Protein AF-A0A661QGW4-F1 (afdb_monomer)

Radius of gyration: 16.27 Å; Cα contacts (8 Å, |Δi|>4): 207; chains: 1; bounding box: 50×34×40 Å

pLDDT: mean 93.61, std 10.3, range [38.25, 98.88]

Foldseek 3Di:
DDPPPLDAAEAEDQLQLNDDDCVVVVCLVCVVVVCVVNPLSYEYEHADDPVSCVPFWDFDDDPPLLVVLQVVLVVQQKHWTWTFGPGPPTHTYIHIHLVRVLVCLVVLQVVCCVPPVDDDPPDDCVVPSVVSSSVVSVVSSVVSVVVSVD

Structure (mmCIF, N/CA/C/O backbone):
data_AF-A0A661QGW4-F1
#
_entry.id   AF-A0A661QGW4-F1
#
loop_
_atom_site.group_PDB
_atom_site.id
_atom_site.type_symbol
_atom_site.label_atom_id
_atom_site.label_alt_id
_atom_site.label_comp_id
_atom_site.label_asym_id
_atom_site.label_entity_id
_atom_site.label_seq_id
_atom_site.pdbx_PDB_ins_code
_atom_site.Cartn_x
_atom_site.Cartn_y
_atom_site.Cartn_z
_atom_site.occupancy
_atom_site.B_iso_or_equiv
_atom_site.auth_seq_id
_atom_site.auth_comp_id
_atom_site.auth_asym_id
_atom_site.auth_atom_id
_atom_site.pdbx_PDB_model_num
ATOM 1 N N . MET A 1 1 ? -36.242 1.057 5.586 1.00 38.25 1 MET A N 1
ATOM 2 C CA . MET A 1 1 ? -34.938 0.938 6.275 1.00 38.25 1 MET A CA 1
ATOM 3 C C . MET A 1 1 ? -33.917 0.591 5.204 1.00 38.25 1 MET A C 1
ATOM 5 O O . MET A 1 1 ? -33.978 -0.509 4.677 1.00 38.25 1 MET A O 1
ATOM 9 N N . ASN A 1 2 ? -33.094 1.553 4.772 1.00 42.25 2 ASN A N 1
ATOM 10 C CA . ASN A 1 2 ? -32.112 1.312 3.710 1.00 42.25 2 ASN A CA 1
ATOM 11 C C . ASN A 1 2 ? -31.024 0.383 4.246 1.00 42.25 2 ASN A C 1
ATOM 13 O O . ASN A 1 2 ? -30.255 0.778 5.122 1.00 42.25 2 ASN A O 1
ATOM 17 N N . ASN A 1 3 ? -30.979 -0.835 3.714 1.00 45.41 3 ASN A N 1
ATOM 18 C CA . ASN A 1 3 ? -29.881 -1.771 3.901 1.00 45.41 3 ASN A CA 1
ATOM 19 C C . ASN A 1 3 ? -28.666 -1.174 3.174 1.00 45.41 3 ASN A C 1
ATOM 21 O O . ASN A 1 3 ? -28.493 -1.361 1.973 1.00 45.41 3 ASN A O 1
ATOM 25 N N . LYS A 1 4 ? -27.909 -0.311 3.858 1.00 54.69 4 LYS A N 1
ATOM 26 C CA . LYS A 1 4 ? -26.730 0.332 3.279 1.00 54.69 4 LYS A CA 1
ATOM 27 C C . LYS A 1 4 ? -25.664 -0.752 3.170 1.00 54.69 4 LYS A C 1
ATOM 29 O O . LYS A 1 4 ? -25.173 -1.203 4.201 1.00 54.69 4 LYS A O 1
ATOM 34 N N . GLU A 1 5 ? -25.368 -1.189 1.948 1.00 57.53 5 GLU A N 1
ATOM 35 C CA . GLU A 1 5 ? -24.291 -2.142 1.678 1.00 57.53 5 GLU A CA 1
ATOM 36 C C . GLU A 1 5 ? -23.030 -1.717 2.433 1.00 57.53 5 GLU A C 1
ATOM 38 O O . GLU A 1 5 ? -22.581 -0.565 2.374 1.00 57.53 5 GLU A O 1
ATOM 43 N N . GLU A 1 6 ? -22.513 -2.642 3.233 1.00 68.38 6 GLU A N 1
ATOM 44 C CA . GLU A 1 6 ? -21.369 -2.415 4.095 1.00 68.38 6 GLU A CA 1
ATOM 45 C C . GLU A 1 6 ? -20.076 -2.414 3.269 1.00 68.38 6 GLU A C 1
ATOM 47 O O . GLU A 1 6 ? -19.339 -3.394 3.233 1.00 68.38 6 GLU A O 1
ATOM 52 N N . ASN A 1 7 ? -19.794 -1.301 2.597 1.00 84.50 7 ASN A N 1
ATOM 53 C CA . ASN A 1 7 ? -18.640 -1.198 1.709 1.00 84.50 7 ASN A CA 1
ATOM 54 C C . ASN A 1 7 ? -17.342 -0.921 2.483 1.00 84.50 7 ASN A C 1
ATOM 56 O O . ASN A 1 7 ? -17.256 0.026 3.272 1.00 84.50 7 ASN A O 1
ATOM 60 N N . TYR A 1 8 ? -16.318 -1.735 2.223 1.00 91.06 8 TYR A N 1
ATOM 61 C CA . TYR A 1 8 ? -14.939 -1.460 2.622 1.00 91.06 8 TYR A CA 1
ATOM 62 C C . TYR A 1 8 ? -14.293 -0.475 1.645 1.00 91.06 8 TYR A C 1
ATOM 64 O O . TYR A 1 8 ? -14.473 -0.590 0.433 1.00 91.06 8 TYR A O 1
ATOM 72 N N . LEU A 1 9 ? -13.521 0.477 2.172 1.00 95.62 9 LEU A N 1
ATOM 73 C CA . LEU A 1 9 ? -12.736 1.418 1.379 1.00 95.62 9 LEU A CA 1
ATOM 74 C C . LEU A 1 9 ? -11.247 1.146 1.583 1.00 95.62 9 LEU A C 1
ATOM 76 O O . LEU A 1 9 ? -10.708 1.384 2.666 1.00 95.62 9 LEU A O 1
ATOM 80 N N . PHE A 1 10 ? -10.587 0.716 0.511 1.00 97.56 10 PHE A N 1
ATOM 81 C CA . PHE A 1 10 ? -9.135 0.619 0.438 1.00 97.56 10 PHE A CA 1
ATOM 82 C C . PHE A 1 10 ? -8.591 1.792 -0.375 1.00 97.56 10 PHE A C 1
ATOM 84 O O . PHE A 1 10 ? -8.933 1.946 -1.546 1.00 97.56 10 PHE A O 1
ATOM 91 N N . GLU A 1 11 ? -7.753 2.623 0.237 1.00 98.31 11 GLU A N 1
ATOM 92 C CA . GLU A 1 11 ? -7.052 3.707 -0.452 1.00 98.31 11 GLU A CA 1
ATOM 93 C C . GLU A 1 11 ? -5.565 3.370 -0.567 1.00 98.31 11 GLU A C 1
ATOM 95 O O . GLU A 1 11 ? -4.870 3.166 0.427 1.00 98.31 11 GLU A O 1
ATOM 100 N N . VAL A 1 12 ? -5.085 3.284 -1.805 1.00 98.69 12 VAL A N 1
ATOM 101 C CA . VAL A 1 12 ? -3.742 2.808 -2.142 1.00 98.69 12 VAL A CA 1
ATOM 102 C C . VAL A 1 12 ? -2.897 3.988 -2.596 1.00 98.69 12 VAL A C 1
ATOM 104 O O . VAL A 1 12 ? -3.303 4.729 -3.491 1.00 98.69 12 VAL A O 1
ATOM 107 N N . SER A 1 13 ? -1.711 4.162 -2.015 1.00 98.44 13 SER A N 1
ATOM 108 C CA . SER A 1 13 ? -0.748 5.145 -2.512 1.00 98.44 13 SER A CA 1
ATOM 109 C C . SER A 1 13 ? 0.671 4.835 -2.054 1.00 98.44 13 SER A C 1
ATOM 111 O O . SER A 1 13 ? 0.898 4.425 -0.916 1.00 98.44 13 SER A O 1
ATOM 113 N N . TRP A 1 14 ? 1.634 5.123 -2.931 1.00 97.75 14 TRP A N 1
ATOM 114 C CA . TRP A 1 14 ? 3.063 5.074 -2.619 1.00 97.75 14 TRP A CA 1
ATOM 115 C C . TRP A 1 14 ? 3.446 5.972 -1.438 1.00 97.75 14 TRP A C 1
ATOM 117 O O . TRP A 1 14 ? 4.461 5.749 -0.781 1.00 97.75 14 TRP A O 1
ATOM 127 N N . GLU A 1 15 ? 2.636 7.002 -1.172 1.00 98.25 15 GLU A N 1
ATOM 128 C CA . GLU A 1 15 ? 2.911 7.999 -0.146 1.00 98.25 15 GLU A CA 1
ATOM 129 C C . GLU A 1 15 ? 2.282 7.690 1.228 1.00 98.25 15 GLU A C 1
ATOM 131 O O . GLU A 1 15 ? 2.429 8.478 2.170 1.00 98.25 15 GLU A O 1
ATOM 136 N N . VAL A 1 16 ? 1.603 6.546 1.388 1.00 98.50 16 VAL A N 1
ATOM 137 C CA . VAL A 1 16 ? 1.132 6.057 2.698 1.00 98.50 16 VAL A CA 1
ATOM 138 C C . VAL A 1 16 ? 2.335 5.645 3.547 1.00 98.50 16 VAL A C 1
ATOM 140 O O . VAL A 1 16 ? 3.146 4.832 3.120 1.00 98.50 16 VAL A O 1
ATOM 143 N N . CYS A 1 17 ? 2.476 6.234 4.740 1.00 98.06 17 CYS A N 1
ATOM 144 C CA . CYS A 1 17 ? 3.653 6.082 5.618 1.00 98.06 17 CYS A CA 1
ATOM 145 C C . CYS A 1 17 ? 5.008 6.430 4.961 1.00 98.06 17 CYS A C 1
ATOM 147 O O . CYS A 1 17 ? 6.065 6.134 5.516 1.00 98.06 17 CYS A O 1
ATOM 149 N N . ASN A 1 18 ? 4.996 7.104 3.808 1.00 97.25 18 ASN A N 1
ATOM 150 C CA . ASN A 1 18 ? 6.190 7.404 3.029 1.00 97.25 18 ASN A CA 1
ATOM 151 C C . ASN A 1 18 ? 6.071 8.786 2.374 1.00 97.25 18 ASN A C 1
ATOM 153 O O . ASN A 1 18 ? 5.569 8.934 1.267 1.00 97.25 18 ASN A O 1
ATOM 157 N N . LYS A 1 19 ? 6.506 9.843 3.063 1.00 96.38 19 LYS A N 1
ATOM 158 C CA . LYS A 1 19 ? 6.440 11.194 2.493 1.00 96.38 19 LYS A CA 1
ATOM 159 C C . LYS A 1 19 ? 7.471 11.356 1.370 1.00 96.38 19 LYS A C 1
ATOM 161 O O . LYS A 1 19 ? 8.665 11.436 1.659 1.00 96.38 19 LYS A O 1
ATOM 166 N N . VAL A 1 20 ? 6.984 11.458 0.132 1.00 95.06 20 VAL A N 1
ATOM 167 C CA . VAL A 1 20 ? 7.779 11.769 -1.071 1.00 95.06 20 VAL A CA 1
ATOM 168 C C . VAL A 1 20 ? 7.429 13.161 -1.591 1.00 95.06 20 VAL A C 1
ATOM 170 O O . VAL A 1 20 ? 8.322 13.952 -1.883 1.00 95.06 20 VAL A O 1
ATOM 173 N N . GLY A 1 21 ? 6.138 13.494 -1.636 1.00 96.12 21 GLY A N 1
ATOM 174 C CA . GLY A 1 21 ? 5.633 14.740 -2.190 1.00 96.12 21 GLY A CA 1
ATOM 175 C C . GLY A 1 21 ? 4.339 15.204 -1.522 1.00 96.12 21 GLY A C 1
ATOM 176 O O . GLY A 1 21 ? 4.163 15.129 -0.301 1.00 96.12 21 GLY A O 1
ATOM 177 N N . GLY A 1 22 ? 3.454 15.787 -2.333 1.00 98.00 22 GLY A N 1
ATOM 178 C CA . GLY A 1 22 ? 2.210 16.397 -1.866 1.00 98.00 22 GLY A CA 1
ATOM 179 C C . GLY A 1 22 ? 1.095 15.398 -1.553 1.00 98.00 22 GLY A C 1
ATOM 180 O O . GLY A 1 22 ? 0.222 15.721 -0.744 1.00 98.00 22 GLY A O 1
ATOM 181 N N . ILE A 1 23 ? 1.116 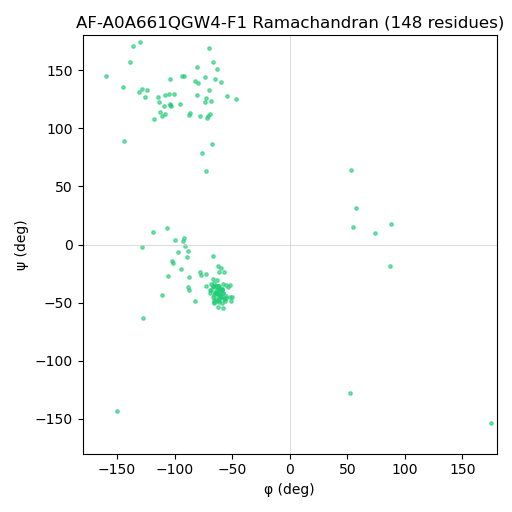14.190 -2.136 1.00 98.38 23 ILE A N 1
ATOM 182 C CA . ILE A 1 23 ? 0.027 13.212 -1.969 1.00 98.38 23 ILE A CA 1
ATOM 183 C C . ILE A 1 23 ? -0.030 12.740 -0.516 1.00 98.38 23 ILE A C 1
ATOM 185 O O . ILE A 1 23 ? -1.122 12.596 0.031 1.00 98.38 23 ILE A O 1
ATOM 189 N N . ASN A 1 24 ? 1.117 12.609 0.158 1.00 98.06 24 ASN A N 1
ATOM 190 C CA . ASN A 1 24 ? 1.172 12.339 1.593 1.00 98.06 24 ASN A CA 1
ATOM 191 C C . ASN A 1 24 ? 0.303 13.325 2.389 1.00 98.06 24 ASN A C 1
ATOM 193 O O . ASN A 1 24 ? -0.527 12.915 3.197 1.00 98.06 24 ASN A O 1
ATOM 197 N N . THR A 1 25 ? 0.449 14.626 2.120 1.00 98.00 25 THR A N 1
ATOM 198 C CA . THR A 1 25 ? -0.319 15.687 2.785 1.00 98.00 25 THR A CA 1
ATOM 199 C C . THR A 1 25 ? -1.809 15.590 2.465 1.00 98.00 25 THR A C 1
ATOM 201 O O . THR A 1 25 ? -2.633 15.757 3.364 1.00 98.00 25 THR A O 1
ATOM 204 N N . VAL A 1 26 ? -2.16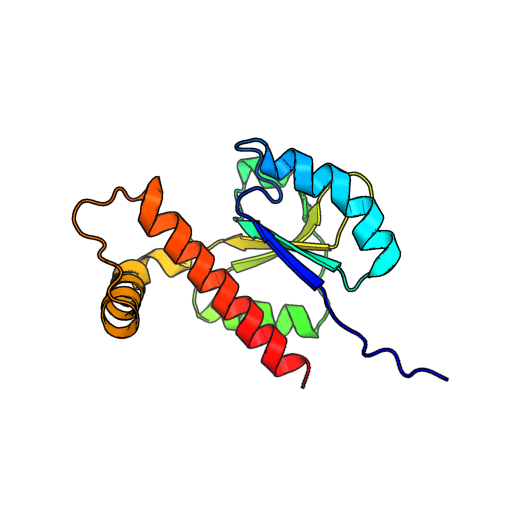2 15.285 1.213 1.00 98.50 26 VAL A N 1
ATOM 205 C CA . VAL A 1 26 ? -3.559 15.099 0.782 1.00 98.50 26 VAL A CA 1
ATOM 206 C C . VAL A 1 26 ? -4.215 13.935 1.525 1.00 98.50 26 VAL A C 1
ATOM 208 O O . VAL A 1 26 ? -5.321 14.076 2.046 1.00 98.50 26 VAL A O 1
ATOM 211 N N . ILE A 1 27 ? -3.533 12.793 1.633 1.00 98.25 27 ILE A N 1
ATOM 212 C CA . ILE A 1 27 ? -4.073 11.635 2.353 1.00 98.25 27 ILE A CA 1
ATOM 213 C C . ILE A 1 27 ? -4.193 11.958 3.847 1.00 98.25 27 ILE A C 1
ATOM 215 O O . ILE A 1 27 ? -5.248 11.717 4.440 1.00 98.25 27 ILE A O 1
ATOM 219 N N . LYS A 1 28 ? -3.159 12.571 4.448 1.00 98.00 28 LYS A N 1
ATOM 220 C CA . LYS A 1 28 ? -3.164 12.962 5.869 1.00 98.00 28 LYS A CA 1
ATOM 221 C C . LYS A 1 28 ? -4.321 13.908 6.210 1.00 98.00 28 LYS A C 1
ATOM 223 O O . LYS A 1 28 ? -4.951 13.735 7.251 1.00 98.00 28 LYS A O 1
ATOM 228 N N . SER A 1 29 ? -4.623 14.883 5.351 1.00 97.62 29 SER A N 1
ATOM 229 C CA . SER A 1 29 ? -5.688 15.868 5.596 1.00 97.62 29 SER A CA 1
ATOM 230 C C . SER A 1 29 ? -7.100 15.324 5.356 1.00 97.62 29 SER A C 1
ATOM 232 O O . SER A 1 29 ? -8.047 15.805 5.979 1.00 97.62 29 SER A O 1
ATOM 234 N N . LYS A 1 30 ? -7.248 14.309 4.495 1.00 97.31 30 LYS A N 1
ATOM 235 C CA . LYS A 1 30 ? -8.528 13.650 4.186 1.00 97.31 30 LYS A CA 1
ATOM 236 C C . LYS A 1 30 ? -8.871 12.497 5.136 1.00 97.31 30 LYS A C 1
ATOM 238 O O . LYS A 1 30 ? -10.052 12.199 5.331 1.00 97.31 30 LYS A O 1
ATOM 243 N N . ALA A 1 31 ? -7.866 11.839 5.718 1.00 97.56 31 ALA A N 1
ATOM 244 C CA . ALA A 1 31 ? -8.054 10.641 6.534 1.00 97.56 31 ALA A CA 1
ATOM 245 C C . ALA A 1 31 ? -9.096 10.806 7.662 1.00 97.56 31 ALA A C 1
ATOM 247 O O . ALA A 1 31 ? -9.957 9.930 7.767 1.00 97.56 31 ALA A O 1
ATOM 248 N N . PRO A 1 32 ? -9.130 11.900 8.455 1.00 96.50 32 PRO A N 1
ATOM 249 C CA . PRO A 1 32 ? -10.123 12.046 9.523 1.00 96.50 32 PRO A CA 1
ATOM 250 C C . PRO A 1 32 ? -11.574 12.004 9.021 1.00 96.50 32 PRO A C 1
ATOM 252 O O . PRO A 1 32 ? -12.439 11.403 9.659 1.00 96.50 32 PRO A O 1
ATOM 255 N N . GLN A 1 33 ? -11.854 12.609 7.867 1.00 96.38 33 GLN A N 1
ATOM 256 C CA . GLN A 1 33 ? -13.181 12.651 7.257 1.00 96.38 33 GLN A CA 1
ATOM 257 C C . GLN A 1 33 ? -13.600 11.261 6.766 1.00 96.38 33 GLN A C 1
ATOM 259 O O . GLN A 1 33 ? -14.740 10.851 6.989 1.00 96.38 33 GLN A O 1
ATOM 264 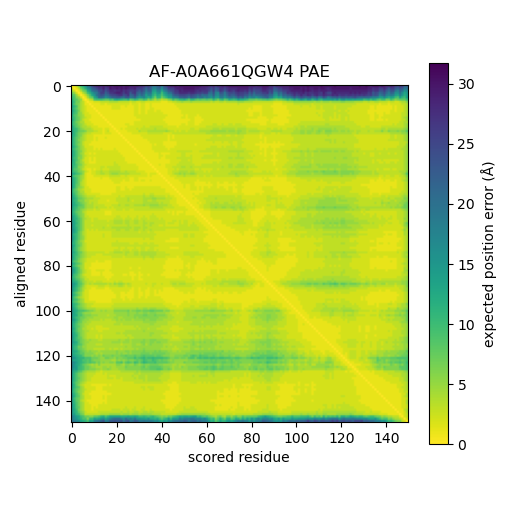N N . LEU A 1 34 ? -12.678 10.510 6.158 1.00 96.62 34 LEU A N 1
ATOM 265 C CA . LEU A 1 34 ? -12.956 9.142 5.716 1.00 96.62 34 LEU A CA 1
ATOM 266 C C . LEU A 1 34 ? -13.155 8.186 6.888 1.00 96.62 34 LEU A C 1
ATOM 268 O O . LEU A 1 34 ? -14.083 7.384 6.854 1.00 96.62 34 LEU A O 1
ATOM 272 N N . ILE A 1 35 ? -12.375 8.330 7.958 1.00 96.00 35 ILE A N 1
ATOM 273 C CA . ILE A 1 35 ? -12.569 7.560 9.191 1.00 96.00 35 ILE A CA 1
ATOM 274 C C . ILE A 1 35 ? -13.945 7.859 9.797 1.00 96.00 35 ILE A C 1
ATOM 276 O O . ILE A 1 35 ? -14.631 6.940 10.226 1.00 96.00 35 ILE A O 1
ATOM 280 N N . ARG A 1 36 ? -14.417 9.112 9.793 1.00 94.69 36 ARG A N 1
ATOM 281 C CA . ARG A 1 36 ? -15.779 9.424 10.272 1.00 94.69 36 ARG A CA 1
ATOM 282 C C . ARG A 1 36 ? -16.868 8.720 9.455 1.00 94.69 36 ARG A C 1
ATOM 284 O O . ARG A 1 36 ? -17.884 8.332 10.025 1.00 94.69 36 ARG A O 1
ATOM 291 N N . HIS A 1 37 ? -16.668 8.564 8.145 1.00 93.69 37 HIS A N 1
ATOM 292 C CA . HIS A 1 37 ? -17.658 7.954 7.256 1.00 93.69 37 HIS A CA 1
ATOM 293 C C . HIS A 1 37 ? -17.625 6.419 7.275 1.00 93.69 37 HIS A C 1
ATOM 295 O O . HIS A 1 37 ? -18.667 5.780 7.400 1.00 93.69 37 HIS A O 1
ATOM 301 N N . TYR A 1 38 ? -16.432 5.838 7.150 1.00 94.25 38 TYR A N 1
ATOM 302 C CA . TYR A 1 38 ? -16.213 4.400 6.964 1.00 94.25 38 TYR A CA 1
ATOM 303 C C . TYR A 1 38 ? -15.769 3.683 8.243 1.00 94.25 38 TYR A C 1
ATOM 305 O O . TYR A 1 38 ? -15.824 2.457 8.305 1.00 94.25 38 TYR A O 1
ATOM 313 N N . LYS A 1 39 ? -15.350 4.428 9.271 1.00 92.94 39 LYS A N 1
ATOM 314 C CA . LYS A 1 39 ? -14.842 3.903 10.543 1.00 92.94 39 LYS A CA 1
ATOM 315 C C . LYS A 1 39 ? -13.717 2.887 10.303 1.00 92.94 39 LYS A C 1
ATOM 317 O O . LYS A 1 39 ? -12.764 3.155 9.576 1.00 92.94 39 LYS A O 1
ATOM 322 N N . ASP A 1 40 ? -13.850 1.715 10.895 1.00 91.00 40 ASP A N 1
ATOM 323 C CA . ASP A 1 40 ? -12.970 0.555 10.828 1.00 91.00 40 ASP A CA 1
ATOM 324 C C . ASP A 1 40 ? -12.907 -0.099 9.432 1.00 91.00 40 ASP A C 1
ATOM 326 O O . ASP A 1 40 ? -12.009 -0.904 9.177 1.00 91.00 40 ASP A O 1
ATOM 330 N N . LYS A 1 41 ? -13.778 0.304 8.497 1.00 92.81 41 LYS A N 1
ATOM 331 C CA . LYS A 1 41 ? -13.808 -0.186 7.108 1.00 92.81 41 LYS A CA 1
ATOM 332 C C . LYS A 1 41 ? -12.956 0.639 6.144 1.00 92.81 41 LYS A C 1
ATOM 334 O O . LYS A 1 41 ? -12.895 0.304 4.965 1.00 92.81 41 LYS A O 1
ATOM 339 N N . TYR A 1 42 ? -12.308 1.703 6.622 1.00 96.88 42 TYR A N 1
ATOM 340 C CA . TYR A 1 42 ? -11.313 2.452 5.856 1.00 96.88 42 TYR A CA 1
ATOM 341 C C . TYR A 1 42 ? -9.904 1.957 6.176 1.00 96.88 42 TYR A C 1
ATOM 343 O O . TYR A 1 42 ? -9.461 2.003 7.328 1.00 96.88 42 TYR A O 1
ATOM 351 N N . CYS A 1 43 ? -9.203 1.493 5.145 1.00 98.00 43 CYS A N 1
ATOM 352 C CA . CYS A 1 43 ? -7.845 0.986 5.242 1.00 98.00 43 CYS A CA 1
ATOM 353 C C . CYS A 1 43 ? -6.958 1.617 4.167 1.00 98.00 43 CYS A C 1
ATOM 355 O O . CYS A 1 43 ? -7.307 1.654 2.989 1.00 98.00 43 CYS A O 1
ATOM 357 N N . LEU A 1 44 ? -5.801 2.116 4.586 1.00 98.75 44 LEU A N 1
ATOM 358 C CA . LEU A 1 44 ? -4.764 2.615 3.693 1.00 98.75 44 LEU A CA 1
ATOM 359 C C . LEU A 1 44 ? -3.779 1.501 3.344 1.00 98.75 44 LEU A C 1
ATOM 361 O O . LEU A 1 44 ? -3.471 0.663 4.190 1.00 98.75 44 LEU A O 1
ATOM 365 N N . ILE A 1 45 ? -3.257 1.511 2.121 1.00 98.88 45 ILE A N 1
ATOM 366 C CA . ILE A 1 45 ? -2.241 0.556 1.671 1.00 98.88 45 ILE A CA 1
ATOM 367 C C . ILE A 1 45 ? -1.036 1.319 1.120 1.00 98.88 45 ILE A C 1
ATOM 369 O O . ILE A 1 45 ? -1.187 2.175 0.245 1.00 98.88 45 ILE A O 1
ATOM 373 N N . GLY A 1 46 ? 0.148 0.999 1.642 1.00 98.69 46 GLY A N 1
ATOM 374 C CA . GLY A 1 46 ? 1.422 1.619 1.275 1.00 98.69 46 GLY A CA 1
ATOM 375 C C . GLY A 1 46 ? 2.556 0.609 1.085 1.00 98.69 46 GLY A C 1
ATOM 376 O O . GLY A 1 46 ? 2.397 -0.572 1.405 1.00 98.69 46 GLY A O 1
ATOM 377 N N . PRO A 1 47 ? 3.713 1.042 0.568 1.00 98.19 47 PRO A N 1
ATOM 378 C CA . PRO A 1 47 ? 4.933 0.244 0.590 1.00 98.19 47 PRO A CA 1
ATOM 379 C C . PRO A 1 47 ? 5.521 0.196 2.008 1.00 98.19 47 PRO A C 1
ATOM 381 O O . PRO A 1 47 ? 5.469 1.174 2.760 1.00 98.19 47 PRO A O 1
ATOM 384 N N . TYR A 1 48 ? 6.101 -0.940 2.387 1.00 98.38 48 TYR A N 1
ATOM 385 C CA . TYR A 1 48 ? 6.829 -1.068 3.643 1.00 98.38 48 TYR A CA 1
ATOM 386 C C . TYR A 1 48 ? 8.286 -0.644 3.465 1.00 98.38 48 TYR A C 1
ATOM 388 O O . TYR A 1 48 ? 9.074 -1.312 2.801 1.00 98.38 48 TYR A O 1
ATOM 396 N N . PHE A 1 49 ? 8.659 0.456 4.117 1.00 97.25 49 PHE A N 1
ATOM 397 C CA . PHE A 1 49 ? 10.047 0.893 4.224 1.00 97.25 49 PHE A CA 1
ATOM 398 C C . PHE A 1 49 ? 10.468 0.901 5.695 1.00 97.25 49 PHE A C 1
ATOM 400 O O . PHE A 1 49 ? 10.051 1.811 6.418 1.00 97.25 49 PHE A O 1
ATOM 407 N N . PRO A 1 50 ? 11.325 -0.037 6.153 1.00 96.06 50 PRO A N 1
ATOM 408 C CA . PRO A 1 50 ? 11.641 -0.209 7.574 1.00 96.06 50 PRO A CA 1
ATOM 409 C C . PRO A 1 50 ? 12.043 1.093 8.275 1.00 96.06 50 PRO A C 1
ATOM 411 O O . PRO A 1 50 ? 11.513 1.437 9.327 1.00 96.06 50 PRO A O 1
ATOM 414 N N . LYS A 1 51 ? 12.916 1.889 7.642 1.00 96.12 51 LYS A N 1
ATOM 415 C CA . LYS A 1 51 ? 13.399 3.167 8.195 1.00 96.12 51 LYS A CA 1
ATOM 416 C C . LYS A 1 51 ? 12.293 4.210 8.394 1.00 96.12 51 LYS A C 1
ATOM 418 O O . LYS A 1 51 ? 12.422 5.056 9.269 1.00 96.12 51 LYS A O 1
ATOM 423 N N . LYS A 1 52 ? 11.241 4.186 7.570 1.00 94.94 52 LYS A N 1
ATOM 424 C CA . LYS A 1 52 ? 10.098 5.111 7.662 1.00 94.94 52 LYS A CA 1
ATOM 425 C C . LYS A 1 52 ? 9.027 4.575 8.610 1.00 94.94 52 LYS A C 1
ATOM 427 O O . LYS A 1 52 ? 8.459 5.337 9.390 1.00 94.94 52 LYS A O 1
ATOM 432 N N . ALA A 1 53 ? 8.790 3.264 8.570 1.00 94.81 53 ALA A N 1
ATOM 433 C CA . ALA A 1 53 ? 7.794 2.592 9.393 1.00 94.81 53 ALA A CA 1
ATOM 434 C C . ALA A 1 53 ? 8.054 2.800 10.892 1.00 94.81 53 ALA A C 1
ATOM 436 O O . ALA A 1 53 ? 7.112 3.078 11.622 1.00 94.81 53 ALA A O 1
ATOM 437 N N . VAL A 1 54 ? 9.320 2.789 11.330 1.00 95.00 54 VAL A N 1
ATOM 438 C CA . VAL A 1 54 ? 9.699 3.008 12.741 1.00 95.00 54 VAL A CA 1
ATOM 439 C C . VAL A 1 54 ? 9.083 4.278 13.347 1.00 95.00 54 VAL A C 1
ATOM 441 O O . VAL A 1 54 ? 8.748 4.285 14.528 1.00 95.00 54 VAL A O 1
ATOM 444 N N . THR A 1 55 ? 8.924 5.350 12.566 1.00 95.31 55 THR A N 1
ATOM 445 C CA . THR A 1 55 ? 8.418 6.639 13.068 1.00 95.31 55 THR A CA 1
ATOM 446 C C . THR A 1 55 ? 6.983 6.943 12.659 1.00 95.31 55 THR A C 1
ATOM 448 O O . THR A 1 55 ? 6.306 7.708 13.338 1.00 95.31 55 THR A O 1
ATOM 451 N N . GLU A 1 56 ? 6.517 6.402 11.532 1.00 96.31 56 GLU A N 1
ATOM 452 C CA . GLU A 1 56 ? 5.191 6.714 10.984 1.00 96.31 56 GLU A CA 1
ATOM 453 C C . GLU A 1 56 ? 4.158 5.621 11.285 1.00 96.31 56 GLU A C 1
ATOM 455 O O . GLU A 1 56 ? 2.965 5.867 11.151 1.00 96.31 56 GLU A O 1
ATOM 460 N N . PHE A 1 57 ? 4.561 4.416 11.677 1.00 98.50 57 PHE A N 1
ATOM 461 C CA . PHE A 1 57 ? 3.666 3.266 11.730 1.00 98.50 57 PHE A CA 1
ATOM 462 C C . PHE A 1 57 ? 3.711 2.571 13.085 1.00 98.50 57 PHE A C 1
ATOM 464 O O . PHE A 1 57 ? 4.769 2.296 13.642 1.00 98.50 57 PHE A O 1
ATOM 471 N N . GLN A 1 58 ? 2.529 2.260 13.607 1.00 98.38 58 GLN A N 1
ATOM 472 C CA . GLN A 1 58 ? 2.375 1.457 14.808 1.00 98.38 58 GLN A CA 1
ATOM 473 C C . GLN A 1 58 ? 1.766 0.113 14.441 1.00 98.38 58 GLN A C 1
ATOM 475 O O . GLN A 1 58 ? 0.585 0.033 14.094 1.00 98.38 58 GLN A O 1
ATOM 480 N N . GLU A 1 59 ? 2.569 -0.938 14.559 1.00 98.12 59 GLU A N 1
ATOM 481 C CA . GLU A 1 59 ? 2.148 -2.299 14.254 1.00 98.12 59 GLU A CA 1
ATOM 482 C C . GLU A 1 59 ? 1.051 -2.777 15.223 1.00 98.12 59 GLU A C 1
ATOM 484 O O . GLU A 1 59 ? 1.013 -2.428 16.416 1.00 98.12 59 GLU A O 1
ATOM 489 N N . ARG A 1 60 ? 0.101 -3.538 14.679 1.00 98.06 60 ARG A N 1
ATOM 490 C CA . ARG A 1 60 ? -1.034 -4.127 15.389 1.00 98.06 60 ARG A CA 1
ATOM 491 C C . ARG A 1 60 ? -1.258 -5.546 14.904 1.00 98.06 60 ARG A C 1
ATOM 493 O O . ARG A 1 60 ? -0.923 -5.901 13.781 1.00 98.06 60 ARG A O 1
ATOM 500 N N . ILE A 1 61 ? -1.902 -6.336 15.749 1.00 96.94 61 ILE A N 1
ATOM 501 C CA . ILE A 1 61 ? -2.333 -7.677 15.375 1.00 96.94 6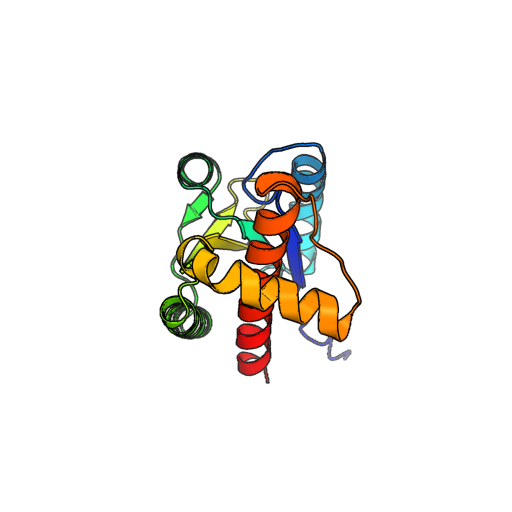1 ILE A CA 1
ATOM 502 C C . ILE A 1 61 ? -3.538 -7.531 14.425 1.00 96.94 61 ILE A C 1
ATOM 504 O O . ILE A 1 61 ? -4.506 -6.852 14.791 1.00 96.94 61 ILE A O 1
ATOM 508 N N . PRO A 1 62 ? -3.481 -8.077 13.196 1.00 95.88 62 PRO A N 1
ATOM 509 C CA . PRO A 1 62 ? -4.626 -8.097 12.292 1.00 95.88 62 PRO A CA 1
ATOM 510 C C . PRO A 1 62 ? -5.706 -9.066 12.792 1.00 95.88 62 PRO A C 1
ATOM 512 O O . PRO A 1 62 ? -5.483 -9.860 13.700 1.00 95.88 62 PRO A O 1
ATOM 515 N N . SER A 1 63 ? -6.898 -9.022 12.195 1.00 94.75 63 SER A N 1
ATOM 516 C CA . SER A 1 63 ? -7.920 -10.044 12.455 1.00 94.75 63 SER A CA 1
ATOM 517 C C . SER A 1 63 ? -7.481 -11.413 11.92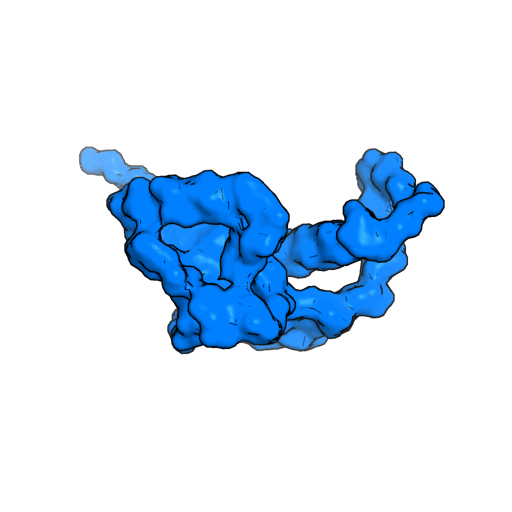6 1.00 94.75 63 SER A C 1
ATOM 519 O O . SER A 1 63 ? -6.723 -11.476 10.959 1.00 94.75 63 SER A O 1
ATOM 521 N N . ASP A 1 64 ? -8.030 -12.504 12.466 1.00 95.31 64 ASP A N 1
ATOM 522 C CA . ASP A 1 64 ? -7.710 -13.873 12.019 1.00 95.31 64 ASP A CA 1
ATOM 523 C C . ASP A 1 64 ? -7.893 -14.060 10.505 1.00 95.31 64 ASP A C 1
ATOM 525 O O . ASP A 1 64 ? -7.097 -14.719 9.836 1.00 95.31 64 ASP A O 1
ATOM 529 N N . LYS A 1 65 ? -8.919 -13.417 9.928 1.00 93.31 65 LYS A N 1
ATOM 530 C CA . LYS A 1 65 ? -9.155 -13.421 8.477 1.00 93.31 65 LYS A CA 1
ATOM 531 C C . LYS A 1 65 ? -7.987 -12.798 7.707 1.00 93.31 65 LYS A C 1
ATOM 533 O O . LYS A 1 65 ? -7.522 -13.386 6.734 1.00 93.31 65 LYS A O 1
ATOM 538 N N . LEU A 1 66 ? -7.513 -11.627 8.139 1.00 95.81 66 LEU A N 1
ATOM 539 C CA . LEU A 1 66 ? -6.371 -10.949 7.522 1.00 95.81 66 LEU A CA 1
ATOM 540 C C . LEU A 1 66 ? -5.061 -11.699 7.779 1.00 95.81 66 LEU A C 1
ATOM 542 O O . LEU A 1 66 ? -4.267 -11.828 6.855 1.00 95.81 66 LEU A O 1
ATOM 546 N N . GLN A 1 67 ? -4.865 -12.259 8.975 1.00 97.06 67 GLN A N 1
ATOM 547 C CA . GLN A 1 67 ? -3.697 -13.081 9.293 1.00 97.06 67 GLN A CA 1
ATOM 548 C C . GLN A 1 67 ? -3.588 -14.272 8.330 1.00 97.06 67 GLN A C 1
ATOM 550 O O . GLN A 1 67 ? -2.538 -14.490 7.732 1.00 97.06 67 GLN A O 1
ATOM 555 N N . ASN A 1 68 ? -4.692 -14.989 8.095 1.00 96.69 68 ASN A N 1
ATOM 556 C CA . ASN A 1 68 ? -4.726 -16.108 7.151 1.00 96.69 68 ASN A CA 1
ATOM 557 C C . ASN A 1 68 ? -4.420 -15.679 5.707 1.00 96.69 68 ASN A C 1
ATOM 559 O O . ASN A 1 68 ? -3.795 -16.435 4.965 1.00 96.69 68 ASN A O 1
ATOM 563 N N . ILE A 1 69 ? -4.865 -14.487 5.291 1.00 97.81 69 ILE A N 1
ATOM 564 C CA . ILE A 1 69 ? -4.513 -13.913 3.983 1.00 97.81 69 ILE A CA 1
ATOM 565 C C . ILE A 1 69 ? -3.011 -13.613 3.925 1.00 97.81 69 ILE A C 1
ATOM 567 O O . ILE A 1 69 ? -2.348 -13.999 2.965 1.00 97.81 69 ILE A O 1
ATOM 571 N N . PHE A 1 70 ? -2.464 -12.965 4.954 1.00 98.12 70 PHE A N 1
ATOM 572 C CA . PHE A 1 70 ? -1.051 -12.595 4.999 1.00 98.12 70 PHE A CA 1
ATOM 573 C C . PHE A 1 70 ? -0.133 -13.814 4.980 1.00 98.12 70 PHE A C 1
ATOM 575 O O . PHE A 1 70 ? 0.886 -13.773 4.302 1.00 98.12 70 PHE A O 1
ATOM 582 N N . GLU A 1 71 ? -0.499 -14.914 5.640 1.00 97.75 71 GLU A N 1
ATOM 583 C CA . GLU A 1 71 ? 0.299 -16.144 5.584 1.00 97.75 71 GLU A CA 1
ATOM 584 C C . GLU A 1 71 ? 0.307 -16.788 4.189 1.00 97.75 71 GLU A C 1
ATOM 586 O O . GLU A 1 71 ? 1.351 -17.267 3.743 1.00 97.75 71 GLU A O 1
ATOM 591 N N . ARG A 1 72 ? -0.806 -16.735 3.442 1.00 97.06 72 ARG A N 1
ATOM 592 C CA . ARG A 1 72 ? -0.815 -17.187 2.037 1.00 97.06 72 ARG A CA 1
ATOM 593 C C . ARG A 1 72 ? 0.095 -16.324 1.166 1.00 97.06 72 ARG A C 1
ATOM 595 O O . ARG A 1 72 ? 0.918 -16.855 0.427 1.00 97.06 72 ARG A O 1
ATOM 602 N N . LEU A 1 73 ? -0.015 -15.003 1.304 1.00 97.81 73 LEU A N 1
ATOM 603 C CA . LEU A 1 73 ? 0.809 -14.041 0.567 1.00 97.81 73 LEU A CA 1
ATOM 604 C C . LEU A 1 73 ? 2.297 -14.157 0.927 1.00 97.81 73 LEU A C 1
ATOM 606 O O . LEU A 1 73 ? 3.152 -14.055 0.046 1.00 97.81 73 LEU A O 1
ATOM 610 N N . ARG A 1 74 ? 2.619 -14.462 2.190 1.00 97.69 74 ARG A N 1
ATOM 611 C CA . ARG A 1 74 ? 3.993 -14.722 2.640 1.00 97.69 74 ARG A CA 1
ATOM 612 C C . ARG A 1 74 ? 4.607 -15.900 1.884 1.00 97.69 74 ARG A C 1
ATOM 614 O O . ARG A 1 74 ? 5.765 -15.814 1.487 1.00 97.69 74 ARG A O 1
ATOM 621 N N . GLY A 1 75 ? 3.829 -16.955 1.622 1.00 95.94 75 GLY A N 1
ATOM 622 C CA . GLY A 1 75 ? 4.244 -18.088 0.784 1.00 95.94 75 GLY A CA 1
ATOM 623 C C . GLY A 1 75 ? 4.569 -17.710 -0.669 1.00 95.94 75 GLY A C 1
ATOM 624 O O . GLY A 1 75 ? 5.354 -18.394 -1.319 1.00 95.94 75 GLY A O 1
ATOM 625 N N . GLU A 1 76 ? 4.022 -16.597 -1.164 1.00 95.12 76 GLU A N 1
ATOM 626 C CA . GLU A 1 76 ? 4.336 -16.022 -2.480 1.00 95.12 76 GLU A CA 1
ATOM 627 C C . GLU A 1 76 ? 5.525 -15.039 -2.438 1.00 95.12 76 GLU A C 1
ATOM 629 O O . GLU A 1 76 ? 5.966 -14.571 -3.486 1.00 95.12 76 GLU A O 1
ATOM 634 N N . GLY A 1 77 ? 6.063 -14.727 -1.253 1.00 96.38 77 GLY A N 1
ATOM 635 C CA . GLY A 1 77 ? 7.122 -13.731 -1.059 1.00 96.38 77 GLY A CA 1
ATOM 636 C C . GLY A 1 77 ? 6.615 -12.300 -0.838 1.00 96.38 77 GLY A C 1
ATOM 637 O O . GLY A 1 77 ? 7.384 -11.356 -1.009 1.00 96.38 77 GLY A O 1
ATOM 638 N N . ILE A 1 78 ? 5.338 -12.129 -0.477 1.00 98.19 78 ILE A N 1
ATOM 639 C CA . ILE A 1 78 ? 4.709 -10.836 -0.177 1.00 98.19 78 ILE A CA 1
ATOM 640 C C . ILE A 1 78 ? 4.452 -10.757 1.330 1.00 98.19 78 ILE A C 1
ATOM 642 O O . ILE A 1 78 ? 3.606 -11.477 1.860 1.00 98.19 78 ILE A O 1
ATOM 646 N N . ILE A 1 79 ? 5.154 -9.869 2.033 1.00 98.38 79 ILE A N 1
ATOM 647 C CA . ILE A 1 79 ? 4.986 -9.699 3.482 1.00 98.38 79 ILE A CA 1
ATOM 648 C C . ILE A 1 79 ? 4.109 -8.471 3.733 1.00 98.38 79 ILE A C 1
ATOM 650 O O . ILE A 1 79 ? 4.340 -7.397 3.183 1.00 98.38 79 ILE A O 1
ATOM 654 N N . CYS A 1 80 ? 3.073 -8.630 4.554 1.00 98.62 80 CYS A N 1
ATOM 655 C CA . CYS A 1 80 ? 2.141 -7.562 4.906 1.00 98.62 80 CYS A CA 1
ATOM 656 C C . CYS A 1 80 ? 2.259 -7.220 6.394 1.00 98.62 80 CYS A C 1
ATOM 658 O O . CYS A 1 80 ? 2.118 -8.091 7.250 1.00 98.62 80 CYS A O 1
ATOM 660 N N . HIS A 1 81 ? 2.455 -5.938 6.690 1.00 98.69 81 HIS A N 1
ATOM 661 C CA . HIS A 1 81 ? 2.467 -5.381 8.039 1.00 98.69 81 HIS A CA 1
ATOM 662 C C . HIS A 1 81 ? 1.156 -4.644 8.289 1.00 98.69 81 HIS A C 1
ATOM 664 O O . HIS A 1 81 ? 0.834 -3.699 7.569 1.00 98.69 81 HIS A O 1
ATOM 670 N N . TYR A 1 82 ? 0.397 -5.051 9.305 1.00 98.69 82 TYR A N 1
ATOM 671 C CA . TYR A 1 82 ? -0.862 -4.399 9.666 1.00 98.69 82 TYR A CA 1
ATOM 672 C C . TYR A 1 82 ? -0.712 -3.530 10.908 1.00 98.69 82 TYR A C 1
ATOM 674 O O . TYR A 1 82 ? 0.015 -3.851 11.843 1.00 98.69 82 TYR A O 1
ATOM 682 N N . GLY A 1 83 ? -1.391 -2.390 10.910 1.00 98.38 83 GLY A N 1
ATOM 683 C CA . GLY A 1 83 ? -1.229 -1.416 11.969 1.00 98.38 83 GLY A CA 1
ATOM 684 C C . GLY A 1 83 ? -2.000 -0.137 11.731 1.00 98.38 83 GLY A C 1
ATOM 685 O O . GLY A 1 83 ? -3.036 -0.107 11.059 1.00 98.38 83 GLY A O 1
ATOM 686 N N . LYS A 1 84 ? -1.484 0.931 12.326 1.00 98.44 84 LYS A N 1
ATOM 687 C CA . LYS A 1 84 ? -2.037 2.279 12.258 1.00 98.44 84 LYS A CA 1
ATOM 688 C C . LYS A 1 84 ? -0.981 3.243 11.742 1.00 98.44 84 LYS A C 1
ATOM 690 O O . LYS A 1 84 ? 0.136 3.264 12.259 1.00 98.44 84 LYS A O 1
ATOM 695 N N . TRP A 1 85 ? -1.348 4.089 10.783 1.00 98.44 85 TRP A N 1
ATOM 696 C CA . TRP A 1 85 ? -0.534 5.260 10.465 1.00 98.44 85 TRP A CA 1
ATOM 697 C C . TRP A 1 85 ? -0.673 6.297 11.588 1.00 98.44 85 TRP A C 1
ATOM 699 O O . TRP A 1 85 ? -1.787 6.693 11.937 1.00 98.44 85 TRP A O 1
ATOM 709 N N . LEU A 1 86 ? 0.453 6.743 12.148 1.00 98.00 86 LEU A N 1
ATOM 710 C CA . LEU A 1 86 ? 0.570 7.747 13.209 1.00 98.00 86 LEU A CA 1
ATOM 711 C C . LEU A 1 86 ? 0.274 9.172 12.709 1.00 98.00 86 LEU A C 1
ATOM 713 O O . LEU A 1 86 ? 1.120 10.064 12.705 1.00 98.00 86 LEU A O 1
ATOM 717 N N . ILE A 1 87 ? -0.963 9.379 12.267 1.00 97.12 87 ILE A N 1
ATOM 718 C CA . ILE A 1 87 ? -1.522 10.658 11.822 1.00 97.12 87 ILE A CA 1
ATOM 719 C C . ILE A 1 87 ? -2.860 10.903 12.523 1.00 97.12 87 ILE A C 1
ATOM 721 O O . ILE A 1 87 ? -3.379 10.030 13.221 1.00 97.12 87 ILE A O 1
ATOM 725 N N . ASN A 1 88 ? -3.453 12.081 12.318 1.00 94.88 88 ASN A N 1
ATOM 726 C CA . ASN A 1 88 ? -4.758 12.391 12.892 1.00 94.88 88 ASN A CA 1
ATOM 727 C C . ASN A 1 88 ? -5.810 11.330 12.503 1.00 94.88 88 ASN A C 1
ATOM 729 O O . ASN A 1 88 ? -5.983 11.005 11.329 1.00 94.88 88 ASN A O 1
ATOM 733 N N . GLY A 1 89 ? -6.501 10.792 13.508 1.00 92.75 89 GLY A N 1
ATOM 734 C CA . GLY A 1 89 ? -7.506 9.738 13.369 1.00 92.75 89 GLY A CA 1
ATOM 735 C C . GLY A 1 89 ? -6.973 8.300 13.389 1.00 92.75 89 GLY A C 1
ATOM 736 O O . GLY A 1 89 ? -7.763 7.397 13.649 1.00 92.75 89 GLY A O 1
ATOM 737 N N . GLY A 1 90 ? -5.676 8.061 13.160 1.00 96.56 90 GLY A N 1
ATOM 738 C CA . GLY A 1 90 ? -5.089 6.715 13.207 1.00 96.56 90 GLY A CA 1
ATOM 739 C C . GLY A 1 90 ? -5.813 5.690 12.314 1.00 96.56 90 GLY A C 1
ATOM 740 O O . GLY A 1 90 ? -6.411 4.740 12.842 1.00 96.56 90 GLY A O 1
ATOM 741 N N . PRO A 1 91 ? -5.823 5.865 10.977 1.00 97.69 91 PRO A N 1
ATOM 742 C CA . PRO A 1 91 ? -6.489 4.933 10.063 1.00 97.69 91 PRO A CA 1
ATOM 743 C C . PRO A 1 91 ? -5.860 3.537 10.120 1.00 97.69 91 PRO A C 1
ATOM 745 O O . PRO A 1 91 ? -4.664 3.403 10.382 1.00 97.69 91 PRO A O 1
ATOM 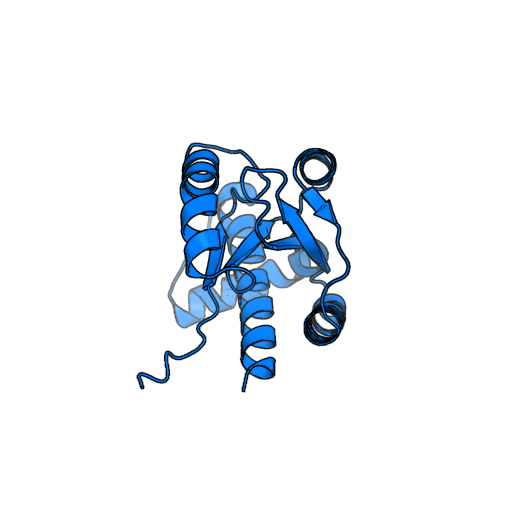748 N N . ASN A 1 92 ? -6.652 2.493 9.844 1.00 98.25 92 ASN A N 1
ATOM 749 C CA . ASN A 1 92 ? -6.096 1.158 9.595 1.00 98.25 92 ASN A CA 1
ATOM 750 C C . ASN A 1 92 ? -5.153 1.232 8.394 1.00 98.25 92 ASN A C 1
ATOM 752 O O . ASN A 1 92 ? -5.430 1.942 7.426 1.00 98.25 92 ASN A O 1
ATOM 756 N N . THR A 1 93 ? -4.023 0.541 8.448 1.00 98.75 93 THR A N 1
ATOM 757 C CA . THR A 1 93 ? -3.005 0.615 7.399 1.00 98.75 93 THR A CA 1
ATOM 758 C C . THR A 1 93 ? -2.334 -0.738 7.209 1.00 98.75 93 THR A C 1
ATOM 760 O O . THR A 1 93 ? -1.992 -1.397 8.191 1.00 98.75 93 THR A O 1
ATOM 763 N N . ILE A 1 94 ? -2.156 -1.137 5.950 1.00 98.81 94 ILE A N 1
ATOM 764 C CA . ILE A 1 94 ? -1.361 -2.294 5.538 1.00 98.81 94 ILE A CA 1
ATOM 765 C C . ILE A 1 94 ? -0.149 -1.778 4.762 1.00 98.81 94 ILE A C 1
ATOM 767 O O . ILE A 1 94 ? -0.301 -1.082 3.760 1.00 98.81 94 ILE A O 1
ATOM 771 N N . LEU A 1 95 ? 1.053 -2.116 5.215 1.00 98.81 95 LEU A N 1
ATOM 772 C CA . LEU A 1 95 ? 2.289 -1.838 4.491 1.00 98.81 95 LEU A CA 1
ATOM 773 C C . LEU A 1 95 ? 2.813 -3.132 3.871 1.00 98.81 95 LEU A C 1
ATOM 775 O O . LEU A 1 95 ? 2.922 -4.144 4.561 1.00 98.81 95 LEU A O 1
ATOM 779 N N . ILE A 1 96 ? 3.117 -3.103 2.576 1.00 98.75 96 ILE A N 1
ATOM 780 C CA . ILE A 1 96 ? 3.554 -4.281 1.822 1.00 98.75 96 ILE A CA 1
ATOM 781 C C . ILE A 1 96 ? 5.058 -4.217 1.580 1.00 98.75 96 ILE A C 1
ATOM 783 O O . ILE A 1 96 ? 5.544 -3.306 0.908 1.00 98.75 96 ILE A O 1
ATOM 787 N N . ASP A 1 97 ? 5.775 -5.217 2.076 1.00 98.25 97 ASP A N 1
ATOM 788 C CA . ASP A 1 97 ? 7.132 -5.530 1.647 1.00 98.25 97 ASP A CA 1
ATOM 789 C C . ASP A 1 97 ? 7.057 -6.484 0.443 1.00 98.25 97 ASP A C 1
ATOM 791 O O . ASP A 1 97 ? 6.612 -7.632 0.537 1.00 98.25 97 ASP A O 1
ATOM 795 N N . TYR A 1 98 ? 7.451 -5.957 -0.716 1.00 96.06 98 TYR A N 1
ATOM 796 C CA . TYR A 1 98 ? 7.448 -6.640 -2.012 1.00 96.06 98 TYR A CA 1
ATOM 797 C C . TYR A 1 98 ? 8.834 -7.165 -2.406 1.00 96.06 98 TYR A C 1
ATOM 799 O O . TYR A 1 98 ? 8.990 -7.689 -3.510 1.00 96.06 98 TYR A O 1
ATOM 807 N N . THR A 1 99 ? 9.850 -7.031 -1.547 1.00 95.50 99 THR A N 1
ATOM 808 C CA . THR A 1 99 ? 11.239 -7.374 -1.895 1.00 9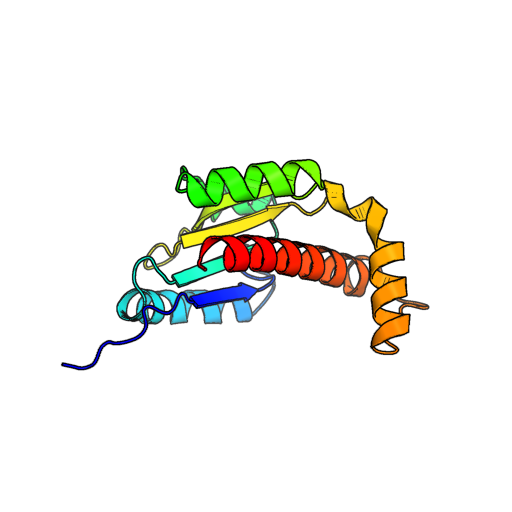5.50 99 THR A CA 1
ATOM 809 C C . THR A 1 99 ? 11.402 -8.853 -2.242 1.00 95.50 99 THR A C 1
ATOM 811 O O . THR A 1 99 ? 12.079 -9.190 -3.215 1.00 95.50 99 THR A O 1
ATOM 814 N N . GLY A 1 100 ? 10.686 -9.736 -1.537 1.00 93.81 100 GLY A N 1
ATOM 815 C CA . GLY A 1 100 ? 10.622 -11.168 -1.843 1.00 93.81 100 GLY A CA 1
ATOM 816 C C . GLY A 1 100 ? 10.023 -11.487 -3.219 1.00 93.81 100 GLY A C 1
ATOM 817 O O . GLY A 1 100 ? 10.280 -12.558 -3.765 1.00 93.81 100 GLY A O 1
ATOM 818 N N . TYR A 1 101 ? 9.298 -10.547 -3.832 1.00 91.31 101 TYR A N 1
ATOM 819 C CA . TYR A 1 101 ? 8.621 -10.709 -5.121 1.00 91.31 101 TYR A CA 1
ATOM 820 C C . TYR A 1 101 ? 9.420 -10.166 -6.322 1.00 91.31 101 TYR A C 1
ATOM 822 O O . TYR A 1 101 ? 9.034 -10.392 -7.470 1.00 91.31 101 TYR A O 1
ATOM 830 N N . ILE A 1 102 ? 10.557 -9.490 -6.095 1.00 92.62 102 ILE A N 1
ATOM 831 C CA . ILE A 1 102 ? 11.372 -8.846 -7.150 1.00 92.62 102 ILE A CA 1
ATOM 832 C C . ILE A 1 102 ? 11.780 -9.835 -8.253 1.00 92.62 102 ILE A C 1
ATOM 834 O O . ILE A 1 102 ? 11.812 -9.479 -9.431 1.00 92.62 102 ILE A O 1
ATOM 838 N N . HIS A 1 103 ? 12.032 -11.098 -7.904 1.00 91.06 103 HIS A N 1
ATOM 839 C CA . HIS A 1 103 ? 12.416 -12.139 -8.862 1.00 91.06 103 HIS A CA 1
ATOM 840 C C . HIS A 1 103 ? 11.363 -12.391 -9.964 1.00 91.06 103 HIS A C 1
ATOM 842 O O . HIS A 1 103 ? 11.707 -12.890 -11.035 1.00 91.06 103 HIS A O 1
ATOM 848 N N . ARG A 1 104 ? 10.097 -12.003 -9.745 1.00 92.69 104 ARG A N 1
ATOM 849 C CA . ARG A 1 104 ? 8.993 -12.128 -10.718 1.00 92.69 104 ARG A CA 1
ATOM 850 C C . ARG A 1 104 ? 8.790 -10.896 -11.596 1.00 92.69 104 ARG A C 1
ATOM 852 O O . ARG A 1 104 ? 7.847 -10.848 -12.382 1.00 92.69 104 ARG A O 1
ATOM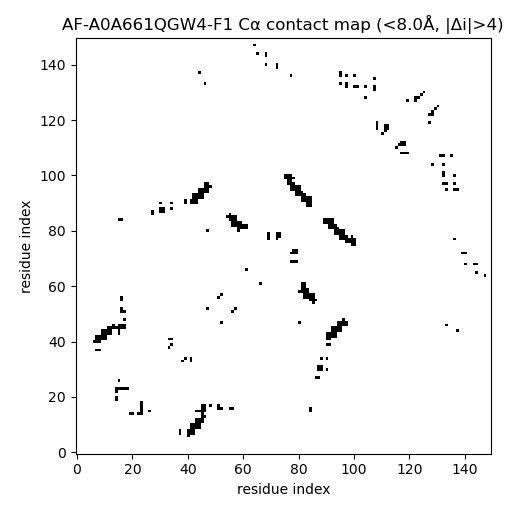 859 N N . ASN A 1 105 ? 9.659 -9.896 -11.506 1.00 93.00 105 ASN A N 1
ATOM 860 C CA . ASN A 1 105 ? 9.516 -8.650 -12.254 1.00 93.00 105 ASN A CA 1
ATOM 861 C C . ASN A 1 105 ? 9.391 -8.864 -13.776 1.00 93.00 105 ASN A C 1
ATOM 863 O O . ASN A 1 105 ? 8.496 -8.318 -14.418 1.00 93.00 105 ASN A O 1
ATOM 867 N N . ASN A 1 106 ? 10.225 -9.732 -14.357 1.00 94.12 106 ASN A N 1
ATOM 868 C CA . ASN A 1 106 ? 10.158 -10.033 -15.792 1.00 94.12 106 ASN A CA 1
ATOM 869 C C . ASN A 1 106 ? 8.825 -10.685 -16.194 1.00 94.12 106 ASN A C 1
ATOM 871 O O . ASN A 1 106 ? 8.295 -10.377 -17.257 1.00 94.12 106 ASN A O 1
ATOM 875 N N . GLU A 1 107 ? 8.250 -11.526 -15.328 1.00 95.62 107 GLU A N 1
ATOM 876 C CA . GLU A 1 107 ? 6.927 -12.130 -15.532 1.00 95.62 107 GLU A CA 1
ATOM 877 C C . GLU A 1 107 ? 5.824 -11.057 -15.537 1.00 95.62 107 GLU A C 1
ATOM 879 O O . GLU A 1 107 ? 4.921 -11.077 -16.374 1.00 95.62 107 GLU A O 1
ATOM 884 N N . ILE A 1 108 ? 5.903 -10.082 -14.626 1.00 95.25 108 ILE A N 1
ATOM 885 C CA . ILE A 1 108 ? 4.958 -8.958 -14.574 1.00 95.25 108 ILE A CA 1
ATOM 886 C C . ILE A 1 108 ? 5.061 -8.116 -15.848 1.00 95.25 108 ILE A C 1
ATOM 888 O O . ILE A 1 108 ? 4.033 -7.860 -16.477 1.00 95.25 108 ILE A O 1
ATOM 892 N N . LYS A 1 109 ? 6.276 -7.737 -16.258 1.00 95.44 109 LYS A N 1
ATOM 893 C CA . LYS A 1 109 ? 6.510 -6.942 -17.474 1.00 95.44 109 LYS A CA 1
ATOM 894 C C . LYS A 1 109 ? 6.008 -7.651 -18.730 1.00 95.44 109 LYS A C 1
ATOM 896 O O . LYS A 1 109 ? 5.294 -7.037 -19.520 1.00 95.44 109 LYS A O 1
ATOM 901 N N . ALA A 1 110 ? 6.279 -8.952 -18.862 1.00 96.50 110 ALA A N 1
ATOM 902 C CA . ALA A 1 110 ? 5.759 -9.761 -19.962 1.00 96.50 110 ALA A CA 1
ATOM 903 C C . ALA A 1 110 ? 4.223 -9.705 -20.030 1.00 96.50 110 ALA A C 1
ATOM 905 O O . ALA A 1 110 ? 3.664 -9.372 -21.073 1.00 96.50 110 ALA A O 1
ATOM 906 N N . ARG A 1 111 ? 3.530 -9.906 -18.899 1.00 96.56 111 ARG A N 1
ATOM 907 C CA . ARG A 1 111 ? 2.059 -9.821 -18.853 1.00 96.56 111 ARG A CA 1
ATOM 908 C C . ARG A 1 111 ? 1.520 -8.433 -19.195 1.00 96.56 111 ARG A C 1
ATOM 910 O O . ARG A 1 111 ? 0.478 -8.339 -19.845 1.00 96.56 111 ARG A O 1
ATOM 917 N N . LEU A 1 112 ? 2.178 -7.367 -18.734 1.00 96.81 112 LEU A N 1
ATOM 918 C CA . LEU A 1 112 ? 1.775 -5.989 -19.036 1.00 96.81 112 LEU A CA 1
ATOM 919 C C . LEU A 1 112 ? 1.890 -5.697 -20.539 1.00 96.81 112 LEU A C 1
ATOM 921 O O . LEU A 1 112 ? 0.969 -5.122 -21.123 1.00 96.81 112 LEU A O 1
ATOM 925 N N . TRP A 1 113 ? 2.960 -6.163 -21.182 1.00 97.19 113 TRP A N 1
ATOM 926 C CA . TRP A 1 113 ? 3.120 -6.070 -22.630 1.00 97.19 113 TRP A CA 1
ATOM 927 C C . TRP A 1 113 ? 2.083 -6.907 -23.387 1.00 97.19 113 TRP A C 1
ATOM 929 O O . TRP A 1 113 ? 1.420 -6.407 -24.295 1.00 97.19 113 TRP A O 1
ATOM 939 N N . GLU A 1 114 ? 1.906 -8.174 -23.016 1.00 97.88 114 GLU A N 1
ATOM 940 C CA . GLU A 1 114 ? 1.000 -9.099 -23.706 1.00 97.88 114 GLU A CA 1
ATOM 941 C C . GLU A 1 114 ? -0.457 -8.636 -23.665 1.00 97.88 114 GLU A C 1
ATOM 943 O O . GLU A 1 114 ? -1.159 -8.724 -24.673 1.00 97.88 114 GLU A O 1
ATOM 948 N N . ARG A 1 115 ? -0.911 -8.128 -22.512 1.00 97.44 115 ARG A N 1
ATOM 949 C CA . ARG A 1 115 ? -2.313 -7.734 -22.305 1.00 97.44 115 ARG A CA 1
ATOM 950 C C . ARG A 1 115 ? -2.606 -6.294 -22.699 1.00 97.44 115 ARG A C 1
ATOM 952 O O . ARG A 1 115 ? -3.699 -6.020 -23.186 1.00 97.44 115 ARG A O 1
ATOM 959 N N . TYR A 1 116 ? -1.661 -5.386 -22.462 1.00 97.25 116 TYR A N 1
ATOM 960 C CA . TYR A 1 116 ? -1.913 -3.943 -22.541 1.00 97.25 116 TYR A CA 1
ATOM 961 C C . TYR A 1 116 ? -0.919 -3.189 -23.422 1.00 97.25 116 TYR A C 1
ATOM 963 O O . TYR A 1 116 ? -1.076 -1.984 -23.591 1.00 97.25 116 TYR A O 1
ATOM 971 N N . ARG A 1 117 ? 0.087 -3.869 -23.991 1.00 97.50 117 ARG A N 1
ATOM 972 C CA . ARG A 1 117 ? 1.147 -3.256 -24.812 1.00 97.50 117 ARG A CA 1
ATOM 973 C C . ARG A 1 117 ? 1.930 -2.163 -24.080 1.00 97.50 117 ARG A C 1
ATOM 975 O O . ARG A 1 117 ? 2.418 -1.225 -24.700 1.00 97.50 117 ARG A O 1
ATOM 982 N N . ILE A 1 118 ? 2.072 -2.301 -22.762 1.00 96.25 118 ILE A N 1
ATOM 983 C CA . ILE A 1 118 ? 2.937 -1.432 -21.961 1.00 96.25 118 ILE A CA 1
ATOM 984 C C . ILE A 1 118 ? 4.381 -1.896 -22.167 1.00 96.25 118 ILE A C 1
ATOM 986 O O . ILE A 1 118 ? 4.738 -2.995 -21.742 1.00 96.25 118 ILE A O 1
ATOM 990 N N . ASP A 1 119 ? 5.177 -1.077 -22.852 1.00 94.56 119 ASP A N 1
ATOM 991 C CA . ASP A 1 119 ? 6.597 -1.331 -23.096 1.00 94.56 119 ASP A CA 1
ATOM 992 C C . ASP A 1 119 ? 7.444 -0.913 -21.883 1.00 94.56 119 ASP A C 1
ATOM 994 O O . ASP A 1 119 ? 7.186 0.108 -21.244 1.00 94.56 119 ASP A O 1
ATOM 998 N N . SER A 1 120 ? 8.453 -1.722 -21.572 1.00 93.88 120 SER A N 1
ATOM 999 C CA . SER A 1 120 ? 9.410 -1.508 -20.484 1.00 93.88 120 SER A CA 1
ATOM 1000 C C . SER A 1 120 ? 10.856 -1.384 -20.980 1.00 93.88 120 SER A C 1
ATOM 1002 O O . SER A 1 120 ? 11.794 -1.486 -20.190 1.00 93.88 120 SER A O 1
ATOM 1004 N N . LEU A 1 121 ? 11.085 -1.266 -22.290 1.00 92.19 121 LEU A N 1
ATOM 1005 C CA . LEU A 1 121 ? 12.423 -1.067 -22.838 1.00 92.19 121 LEU A CA 1
ATOM 1006 C C . LEU A 1 121 ? 12.950 0.332 -22.491 1.00 92.19 121 LEU A C 1
ATOM 1008 O O . LEU A 1 121 ? 12.264 1.337 -22.650 1.00 92.19 121 LEU A O 1
ATOM 1012 N N . GLY A 1 122 ? 14.197 0.391 -22.018 1.00 90.56 122 GLY A N 1
ATOM 1013 C CA . GLY A 1 122 ? 14.858 1.650 -21.659 1.00 90.56 122 GLY A CA 1
ATOM 1014 C C . GLY A 1 122 ? 14.373 2.292 -20.354 1.00 90.56 122 GLY A C 1
ATOM 1015 O O . GLY A 1 122 ? 14.746 3.430 -20.081 1.00 90.56 122 GLY A O 1
ATOM 1016 N N . THR A 1 123 ? 13.567 1.597 -19.546 1.00 91.88 123 THR A N 1
ATOM 1017 C CA . THR A 1 123 ? 13.096 2.117 -18.256 1.00 91.88 123 THR A CA 1
ATOM 1018 C C . THR A 1 123 ? 14.137 1.959 -17.149 1.00 91.88 123 THR A C 1
ATOM 1020 O O . THR A 1 123 ? 14.958 1.039 -17.165 1.00 91.88 123 THR A O 1
ATOM 1023 N N . TYR A 1 124 ? 14.071 2.839 -16.148 1.00 89.06 124 TYR A N 1
ATOM 1024 C CA . TYR A 1 124 ? 14.878 2.744 -14.934 1.00 89.06 124 TYR A CA 1
ATOM 1025 C C . TYR A 1 124 ? 14.126 2.000 -13.832 1.00 89.06 124 TYR A C 1
ATOM 1027 O O . TYR A 1 124 ? 12.916 2.164 -13.671 1.00 89.06 124 TYR A O 1
ATOM 1035 N N . PHE A 1 125 ? 14.868 1.235 -13.026 1.00 85.25 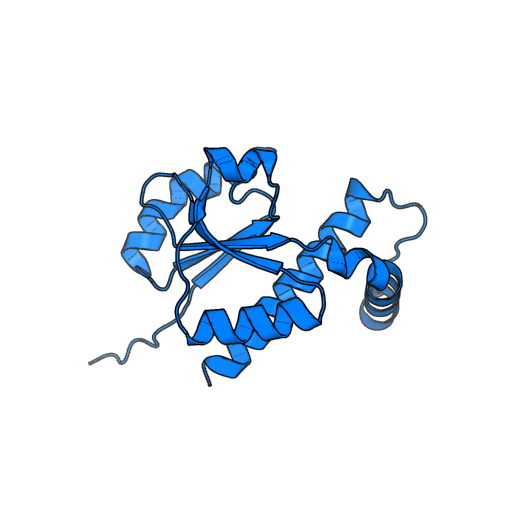125 PHE A N 1
ATOM 1036 C CA . PHE A 1 125 ? 14.292 0.373 -11.993 1.00 85.25 125 PHE A CA 1
ATOM 1037 C C . PHE A 1 125 ? 13.377 1.126 -11.014 1.00 85.25 125 PHE A C 1
ATOM 1039 O O . PHE A 1 125 ? 12.266 0.682 -10.738 1.00 85.25 125 PHE A O 1
ATOM 1046 N N . HIS A 1 126 ? 13.822 2.282 -10.517 1.00 86.56 126 HIS A N 1
ATOM 1047 C CA . HIS A 1 126 ? 13.081 3.062 -9.519 1.00 86.56 126 HIS A CA 1
ATOM 1048 C C . HIS A 1 126 ? 11.837 3.760 -10.078 1.00 86.56 126 HIS A C 1
ATOM 1050 O O . HIS A 1 126 ? 10.891 4.011 -9.336 1.00 86.56 126 HIS A O 1
ATOM 1056 N N . ASP A 1 127 ? 11.814 4.039 -11.381 1.00 86.88 127 ASP A N 1
ATOM 1057 C CA . ASP A 1 127 ? 10.721 4.785 -12.009 1.00 86.88 127 ASP A CA 1
ATOM 1058 C C . ASP A 1 127 ? 9.654 3.864 -12.611 1.00 86.88 127 ASP A C 1
ATOM 1060 O O . ASP A 1 127 ? 8.516 4.287 -12.816 1.00 86.88 127 ASP A O 1
ATOM 1064 N N . PHE A 1 128 ? 10.003 2.605 -12.898 1.00 92.75 128 PHE A N 1
ATOM 1065 C CA . PHE A 1 128 ? 9.109 1.662 -13.564 1.00 92.75 128 PHE A CA 1
ATOM 1066 C C . PHE A 1 128 ? 8.969 0.346 -12.805 1.00 92.75 128 PHE A C 1
ATOM 1068 O O . PHE A 1 128 ? 7.875 0.024 -12.343 1.00 92.75 128 PHE A O 1
ATOM 1075 N N . ASP A 1 129 ? 10.059 -0.408 -12.651 1.00 93.00 129 ASP A N 1
ATOM 1076 C CA . ASP A 1 129 ? 10.032 -1.766 -12.102 1.00 93.00 129 ASP A CA 1
ATOM 1077 C C . ASP A 1 129 ? 9.497 -1.803 -10.662 1.00 93.00 129 ASP A C 1
ATOM 1079 O O . ASP A 1 129 ? 8.662 -2.638 -10.318 1.00 93.00 129 ASP A O 1
ATOM 1083 N N . GLU A 1 130 ? 9.935 -0.871 -9.822 1.00 93.06 130 GLU A N 1
ATOM 1084 C CA . GLU A 1 130 ? 9.531 -0.785 -8.422 1.00 93.06 130 GLU A CA 1
ATOM 1085 C C . GLU A 1 130 ? 8.025 -0.457 -8.251 1.00 93.06 130 GLU A C 1
ATOM 1087 O O . GLU A 1 130 ? 7.324 -1.235 -7.587 1.00 93.06 130 GLU A O 1
ATOM 1092 N N . PRO A 1 131 ? 7.468 0.582 -8.910 1.00 93.38 131 PRO A N 1
ATOM 1093 C CA . PRO A 1 131 ? 6.027 0.833 -8.918 1.00 93.38 131 PRO A CA 1
ATOM 1094 C C . PRO A 1 131 ? 5.172 -0.324 -9.452 1.00 93.38 131 PRO A C 1
ATOM 1096 O O . PRO A 1 131 ? 4.129 -0.620 -8.862 1.00 93.38 131 PRO A O 1
ATOM 1099 N N . ILE A 1 132 ? 5.575 -1.000 -10.538 1.00 95.12 132 ILE A N 1
ATOM 1100 C CA . ILE A 1 132 ? 4.777 -2.114 -11.089 1.00 95.12 132 ILE A CA 1
ATOM 1101 C C . ILE A 1 132 ? 4.843 -3.361 -10.205 1.00 95.12 132 ILE A C 1
ATOM 1103 O O . ILE A 1 132 ? 3.841 -4.067 -10.079 1.00 95.12 132 ILE A O 1
ATOM 1107 N N . LEU A 1 133 ? 5.995 -3.628 -9.579 1.00 95.56 133 LEU A N 1
ATOM 1108 C CA . LEU A 1 133 ? 6.170 -4.737 -8.646 1.00 95.56 133 LEU A CA 1
ATOM 1109 C C . LEU A 1 133 ? 5.255 -4.547 -7.445 1.00 95.56 133 LEU A C 1
ATOM 1111 O O . LEU A 1 133 ? 4.437 -5.418 -7.147 1.00 95.56 133 LEU A O 1
ATOM 1115 N N . TRP A 1 134 ? 5.346 -3.387 -6.798 1.00 97.62 134 TRP A N 1
ATOM 1116 C CA . TRP A 1 134 ? 4.497 -3.067 -5.659 1.00 97.62 134 TRP A CA 1
ATOM 1117 C C . TRP A 1 134 ? 3.015 -3.003 -6.048 1.00 97.62 134 TRP A C 1
ATOM 1119 O O . TRP A 1 134 ? 2.170 -3.573 -5.363 1.00 97.62 134 TRP A O 1
ATOM 1129 N N . GLY A 1 135 ? 2.676 -2.393 -7.186 1.00 97.62 135 GLY A N 1
ATOM 1130 C CA . GLY A 1 135 ? 1.299 -2.366 -7.682 1.00 97.62 135 GLY A CA 1
ATOM 1131 C C . GLY A 1 135 ? 0.728 -3.772 -7.905 1.00 97.62 135 GLY A C 1
ATOM 1132 O O . GLY A 1 135 ? -0.427 -4.040 -7.565 1.00 97.62 135 GLY A O 1
ATOM 1133 N N . HIS A 1 136 ? 1.543 -4.702 -8.407 1.00 97.38 136 HIS A N 1
ATOM 1134 C CA . HIS A 1 136 ? 1.147 -6.098 -8.563 1.00 97.38 136 HIS A CA 1
ATOM 1135 C C . HIS A 1 136 ? 0.894 -6.787 -7.214 1.00 97.38 136 HIS A C 1
ATOM 1137 O O . HIS A 1 136 ? -0.113 -7.485 -7.074 1.00 97.38 136 HIS A O 1
ATOM 1143 N N . THR A 1 137 ? 1.753 -6.580 -6.210 1.00 98.19 137 THR A N 1
ATOM 1144 C CA . THR A 1 137 ? 1.563 -7.185 -4.879 1.00 98.19 137 THR A CA 1
ATOM 1145 C C . THR A 1 137 ? 0.353 -6.604 -4.144 1.00 98.19 137 THR A C 1
ATOM 1147 O O . THR A 1 137 ? -0.372 -7.355 -3.489 1.00 98.19 137 THR A O 1
ATOM 1150 N N . VAL A 1 138 ? 0.049 -5.312 -4.326 1.00 98.50 138 VAL A N 1
ATOM 1151 C CA . VAL A 1 138 ? -1.221 -4.716 -3.873 1.00 98.50 138 VAL A CA 1
ATOM 1152 C C . VAL A 1 138 ? -2.412 -5.412 -4.537 1.00 98.50 138 VAL A C 1
ATOM 1154 O O . VAL A 1 138 ? -3.374 -5.769 -3.855 1.00 98.50 138 VAL A O 1
ATOM 1157 N N . GLY A 1 139 ? -2.344 -5.647 -5.851 1.00 97.94 139 GLY A N 1
ATOM 1158 C CA . GLY A 1 139 ? -3.377 -6.379 -6.585 1.00 97.94 139 GLY A CA 1
ATOM 1159 C C . GLY A 1 139 ? -3.614 -7.782 -6.020 1.00 97.94 139 GLY A C 1
ATOM 1160 O O . GLY A 1 139 ? -4.761 -8.151 -5.772 1.00 97.94 139 GLY A O 1
ATOM 1161 N N . ARG A 1 140 ? -2.540 -8.531 -5.739 1.00 97.56 140 ARG A N 1
ATOM 1162 C CA . ARG A 1 140 ? -2.611 -9.860 -5.101 1.00 97.56 140 ARG A CA 1
ATOM 1163 C C . ARG A 1 140 ? -3.261 -9.809 -3.717 1.00 97.56 140 ARG A C 1
ATOM 1165 O O . ARG A 1 140 ? -4.135 -10.624 -3.429 1.00 97.56 140 ARG A O 1
ATOM 1172 N N . LEU A 1 141 ? -2.895 -8.830 -2.886 1.00 98.19 141 LEU A N 1
ATOM 1173 C CA . LEU A 1 141 ? -3.518 -8.629 -1.574 1.00 98.19 141 LEU A CA 1
ATOM 1174 C C . LEU A 1 141 ? -5.028 -8.379 -1.692 1.00 98.19 141 LEU A C 1
ATOM 1176 O O . LEU A 1 141 ? -5.818 -9.032 -1.007 1.00 98.19 141 LEU A O 1
ATOM 1180 N N . LEU A 1 142 ? -5.439 -7.452 -2.561 1.00 97.62 142 LEU A N 1
ATOM 1181 C CA . LEU A 1 142 ? -6.851 -7.113 -2.754 1.00 97.62 142 LEU A CA 1
ATOM 1182 C C . LEU A 1 142 ? -7.648 -8.280 -3.350 1.00 97.62 142 LEU A C 1
ATOM 1184 O O . LEU A 1 142 ? -8.809 -8.473 -2.991 1.00 97.62 142 LEU A O 1
ATOM 1188 N N . GLU A 1 143 ? -7.027 -9.093 -4.205 1.00 97.12 143 GLU A N 1
ATOM 1189 C CA . GLU A 1 143 ? -7.629 -10.317 -4.728 1.00 97.12 143 GLU A CA 1
ATOM 1190 C C . GLU A 1 143 ? -7.937 -11.314 -3.596 1.00 97.12 143 GLU A C 1
ATOM 1192 O O . GLU A 1 143 ? -9.070 -11.789 -3.487 1.00 97.12 143 GLU A O 1
ATOM 1197 N N . GLU A 1 144 ? -6.977 -11.587 -2.709 1.00 96.50 144 GLU A N 1
ATOM 1198 C CA . GLU A 1 144 ? -7.166 -12.497 -1.568 1.00 96.50 144 GLU A CA 1
ATOM 1199 C C . GLU A 1 144 ? -8.170 -11.972 -0.534 1.00 96.50 144 GLU A C 1
ATOM 1201 O O . GLU A 1 144 ? -8.974 -12.742 0.009 1.00 96.50 144 GLU A O 1
ATOM 1206 N N . ILE A 1 145 ? -8.172 -10.657 -0.302 1.00 94.94 145 ILE A N 1
ATOM 1207 C CA . ILE A 1 145 ? -9.211 -9.975 0.473 1.00 94.94 145 ILE A CA 1
ATOM 1208 C C . ILE A 1 145 ? -10.570 -10.244 -0.183 1.00 94.94 145 ILE A C 1
ATOM 1210 O O . ILE A 1 145 ? -11.446 -10.810 0.464 1.00 94.94 145 ILE A O 1
ATOM 1214 N N . SER A 1 146 ? -10.738 -9.954 -1.475 1.00 92.38 146 SER A N 1
ATOM 1215 C CA . SER A 1 146 ? -12.030 -10.094 -2.164 1.00 92.38 146 SER A CA 1
ATOM 1216 C C . SER A 1 146 ? -12.615 -11.513 -2.111 1.00 92.38 146 SER A C 1
ATOM 1218 O O . SER A 1 146 ? -13.828 -11.670 -1.989 1.00 92.38 146 SER A O 1
ATOM 1220 N N . LYS A 1 147 ? -11.767 -12.552 -2.131 1.00 91.25 147 LYS A N 1
ATOM 1221 C CA . LYS A 1 147 ? -12.185 -13.958 -1.984 1.00 91.25 147 LYS A CA 1
ATOM 1222 C C . LYS A 1 147 ? -12.741 -14.269 -0.594 1.00 91.25 147 LYS A C 1
ATOM 1224 O O . LYS A 1 147 ? -13.583 -15.147 -0.464 1.00 91.25 147 LYS A O 1
ATOM 1229 N N . SER A 1 148 ? -12.269 -13.558 0.428 1.00 80.12 148 SER A N 1
ATOM 1230 C CA . SER A 1 148 ? -12.608 -13.786 1.839 1.00 80.12 148 SER A CA 1
ATOM 1231 C C . SER A 1 148 ? -13.843 -13.001 2.312 1.00 80.12 148 SER A C 1
ATOM 1233 O O . SER A 1 148 ? -14.327 -13.238 3.421 1.00 80.12 148 SER A O 1
ATOM 1235 N N . PHE A 1 149 ? -14.329 -12.055 1.498 1.00 66.81 149 PHE A N 1
ATOM 1236 C CA . PHE A 1 149 ? -15.526 -11.238 1.749 1.00 66.81 149 PHE A CA 1
ATOM 1237 C C . PHE A 1 149 ? -16.730 -11.640 0.872 1.00 66.81 149 PHE A C 1
ATOM 1239 O O . PHE A 1 149 ? -17.696 -10.885 0.787 1.00 66.81 149 PHE A O 1
ATOM 1246 N N . ARG A 1 150 ? -16.669 -12.814 0.229 1.00 53.16 150 ARG A N 1
ATOM 1247 C CA . ARG A 1 150 ? -17.820 -13.467 -0.412 1.00 53.16 150 ARG A CA 1
ATOM 1248 C C . ARG A 1 150 ? -18.588 -14.344 0.566 1.00 53.16 150 ARG A C 1
ATOM 1250 O O . ARG A 1 150 ? -17.945 -14.888 1.492 1.00 53.16 150 ARG A O 1
#

Nearest PDB structures (foldseek):
  7zbn-assembly1_B  TM=8.832E-01  e=4.159E-13  Homo sapiens
  8cvz-assembly1_A  TM=9.106E-01  e=4.277E-12  Homo sapiens
  7q0s-assembly1_B  TM=9.027E-01  e=2.619E-12  Homo sapiens
  4qlb-assembly1_C  TM=9.303E-01  e=4.973E-11  Caenorhabditis elegans
  8cvz-assembly1_B  TM=8.990E-01  e=2.382E-11  Homo sapiens

Secondary structure (DSSP, 8-state):
--------EEEE-TTTT--SSHHHHHHHHHHHHHHHHHGGGEEEEEE--HHHHHHHEEE-PPPHHHHHHHHHHHHTT-EEEEEEESSTT--EEEEEE-GGGGGGHHHHHHHHHHHH----TT--IIIIIHHHHHHHHHHHHHHHHHHHT-

Sequence (150 aa):
MNNKEENYLFEVSWEVCNKVGGINTVIKSKAPQLIRHYKDKYCLIGPYFPKKAVTEFQERIPSDKLQNIFERLRGEGIICHYGKWLINGGPNTILIDYTGYIHRNNEIKARLWERYRIDSLGTYFHDFDEPILWGHTVGRLLEEISKSFR

Mean predicted aligned error: 3.96 Å

Solvent-accessible surface area (backbone atoms only — not comparable to full-atom values): 8452 Å² total; per-residue (Å²): 133,85,83,69,78,88,69,71,44,79,49,76,40,77,32,39,68,34,82,82,63,67,62,27,56,53,50,58,72,46,41,46,61,48,36,71,74,44,43,92,36,27,33,37,34,21,57,51,46,72,87,42,34,75,78,29,45,46,80,46,87,62,54,72,71,54,47,56,46,37,56,57,37,41,76,66,28,35,43,67,47,38,26,27,39,76,53,70,77,47,47,41,27,39,25,40,35,47,74,65,39,56,88,47,45,68,60,51,50,50,51,40,31,76,76,70,65,50,81,71,82,92,61,52,58,82,81,41,55,48,56,53,49,46,51,50,53,51,50,53,51,52,51,53,48,55,66,70,75,106